Protein AF-A0A7C5Y4Y0-F1 (afdb_monomer)

Radius of gyration: 17.31 Å; Cα contacts (8 Å, |Δi|>4): 170; chains: 1; bounding box: 32×22×52 Å

Foldseek 3Di:
DFFPADFFDWFAFFDWGIFAPAAEDAQWDDDDRTITGRHTATWHADPRYIYGDHPDDWDDDDPPDDFDWDFDDDDPVDTDTHRRD

Nearest PDB structures (foldseek):
  5okz-assembly4_b  TM=8.715E-01  e=3.984E-06  Saccharomyces cerevisiae S288C
  4ifd-assembly1_H  TM=8.880E-01  e=5.442E-06  Saccharomyces cerevisiae S288C
  5jea-assembly1_H  TM=8.881E-01  e=5.792E-06  Saccharomyces cerevisiae S288C
  5okz-assembly3_R  TM=8.875E-01  e=1.224E-05  Saccharomyces cerevisiae S288C
  8qcf-assembly1_I  TM=8.552E-01  e=7.911E-06  Saccharomyces cerevisiae

Structure (mmCIF, N/CA/C/O backbone):
data_AF-A0A7C5Y4Y0-F1
#
_entry.id   AF-A0A7C5Y4Y0-F1
#
loop_
_atom_site.group_PDB
_atom_site.id
_atom_site.type_symbol
_atom_site.label_atom_id
_atom_site.label_alt_id
_atom_site.label_comp_id
_atom_site.label_asym_id
_atom_site.label_entity_id
_atom_site.label_seq_id
_atom_site.pdbx_PDB_ins_code
_atom_site.Cartn_x
_atom_site.Cartn_y
_atom_site.Cartn_z
_atom_site.occupancy
_atom_site.B_iso_or_equiv
_atom_site.auth_seq_id
_atom_site.auth_comp_id
_atom_site.auth_asym_id
_atom_site.auth_atom_id
_atom_site.pdbx_PDB_model_num
ATOM 1 N N . MET A 1 1 ? -16.917 6.081 23.471 1.00 51.03 1 MET A N 1
ATOM 2 C CA . MET A 1 1 ? -16.206 5.164 22.552 1.00 51.03 1 MET A CA 1
ATOM 3 C C . MET A 1 1 ? -15.336 6.043 21.673 1.00 51.03 1 MET A C 1
ATOM 5 O O . MET A 1 1 ? -15.882 6.960 21.071 1.00 51.03 1 MET A O 1
ATOM 9 N N . GLY A 1 2 ? -14.013 5.928 21.779 1.00 62.00 2 GLY A N 1
ATOM 10 C CA . GLY A 1 2 ? -13.087 6.992 21.381 1.00 62.00 2 GLY A CA 1
ATOM 11 C C . GLY A 1 2 ? -11.785 6.471 20.787 1.00 62.00 2 GLY A C 1
ATOM 12 O O . GLY A 1 2 ? -11.535 5.269 20.763 1.00 62.00 2 GLY A O 1
ATOM 13 N N . GLU A 1 3 ? -10.982 7.411 20.305 1.00 70.81 3 GLU A N 1
ATOM 14 C CA . GLU A 1 3 ? -9.608 7.206 19.844 1.00 70.81 3 GLU A CA 1
ATOM 15 C C . GLU A 1 3 ? -8.776 6.523 20.942 1.00 70.81 3 GLU A C 1
ATOM 17 O O . GLU A 1 3 ? -8.742 6.994 22.082 1.00 70.81 3 GLU A O 1
ATOM 22 N N . LYS A 1 4 ? -8.141 5.389 20.614 1.00 78.12 4 LYS A N 1
ATOM 23 C CA . LYS A 1 4 ? -7.247 4.667 21.537 1.00 78.12 4 LYS A CA 1
ATOM 24 C C . LYS A 1 4 ? -5.799 5.110 21.368 1.00 78.12 4 LYS A C 1
ATOM 26 O O . LYS A 1 4 ? -5.066 5.178 22.351 1.00 78.12 4 LYS A O 1
ATOM 31 N N . VAL A 1 5 ? -5.412 5.440 20.139 1.00 81.12 5 VAL A N 1
ATOM 32 C CA . VAL A 1 5 ? -4.063 5.876 19.774 1.00 81.12 5 VAL A CA 1
ATOM 33 C C . VAL A 1 5 ? -4.117 7.302 19.255 1.00 81.12 5 VAL A C 1
ATOM 35 O O . VAL A 1 5 ? -4.876 7.587 18.335 1.00 81.12 5 VAL A O 1
ATOM 38 N N . ARG A 1 6 ? -3.276 8.178 19.816 1.00 84.56 6 ARG A N 1
ATOM 39 C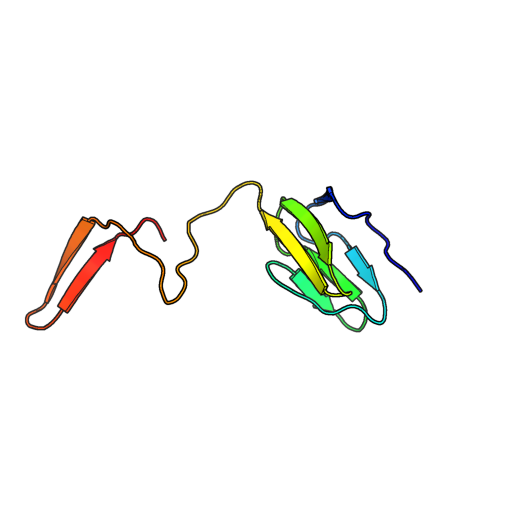 CA . ARG A 1 6 ? -3.205 9.583 19.405 1.00 84.56 6 ARG A CA 1
ATOM 40 C C . ARG A 1 6 ? -2.618 9.726 18.003 1.00 84.56 6 ARG A C 1
ATOM 42 O O . ARG A 1 6 ? -1.646 9.045 17.669 1.00 84.56 6 ARG A O 1
ATOM 49 N N . SER A 1 7 ? -3.123 10.677 17.226 1.00 84.62 7 SER A N 1
ATOM 50 C CA . SER A 1 7 ? -2.451 11.132 15.998 1.00 84.62 7 SER A CA 1
ATOM 51 C C . SER A 1 7 ? -0.962 11.454 16.244 1.00 84.62 7 SER A C 1
ATOM 53 O O . SER A 1 7 ? -0.608 12.031 17.275 1.00 84.62 7 SER A O 1
ATOM 55 N N . ARG A 1 8 ? -0.098 11.083 15.288 1.00 88.44 8 ARG A N 1
ATOM 56 C CA . ARG A 1 8 ? 1.382 11.095 15.320 1.00 88.44 8 ARG A CA 1
ATOM 57 C C . ARG A 1 8 ? 2.052 10.070 16.244 1.00 88.44 8 ARG A C 1
ATOM 59 O O . ARG A 1 8 ? 3.249 10.183 16.498 1.00 88.44 8 ARG A O 1
ATOM 66 N N . SER A 1 9 ? 1.323 9.064 16.722 1.00 93.31 9 SER A N 1
ATOM 67 C CA . SER A 1 9 ? 1.924 7.942 17.460 1.00 93.31 9 SER A CA 1
ATOM 68 C C . SER A 1 9 ? 2.499 6.897 16.506 1.00 93.31 9 SER A C 1
ATOM 70 O O . SER A 1 9 ? 1.926 6.656 15.444 1.00 93.31 9 SER A O 1
ATOM 72 N N . ILE A 1 10 ? 3.602 6.258 16.901 1.00 95.44 10 ILE A N 1
ATOM 73 C CA . ILE A 1 10 ? 4.128 5.074 16.211 1.00 95.44 10 ILE A CA 1
ATOM 74 C C . ILE A 1 10 ? 3.200 3.889 16.493 1.00 95.44 10 ILE A C 1
ATOM 76 O O . ILE A 1 10 ? 2.761 3.714 17.629 1.00 95.44 10 ILE A O 1
ATOM 80 N N . VAL A 1 11 ? 2.910 3.100 15.462 1.00 96.50 11 VAL A N 1
ATOM 81 C CA . VAL A 1 11 ? 2.045 1.917 15.518 1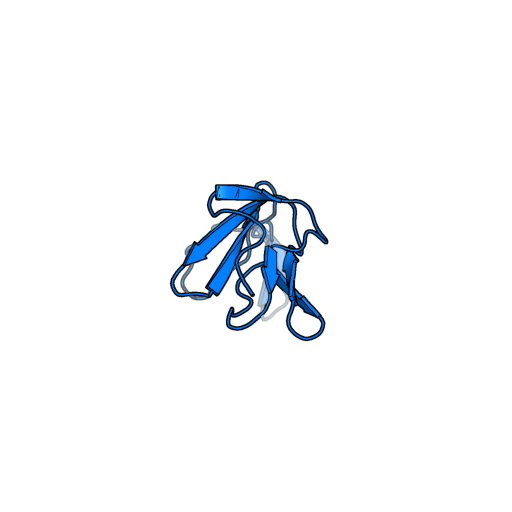.00 96.50 11 VAL A CA 1
ATOM 82 C C . VAL A 1 11 ? 2.677 0.737 14.788 1.00 96.50 11 VAL A C 1
ATOM 84 O O . VAL A 1 11 ? 3.477 0.917 13.866 1.00 96.50 11 VAL A O 1
ATOM 87 N N . PHE A 1 12 ? 2.272 -0.465 15.175 1.00 95.88 12 PHE A N 1
ATOM 88 C CA . PHE A 1 12 ? 2.643 -1.742 14.578 1.00 95.88 12 PHE A CA 1
ATOM 89 C C . PHE A 1 12 ? 1.444 -2.397 13.874 1.00 95.88 12 PHE A C 1
ATOM 91 O O . PHE A 1 12 ? 0.293 -2.084 14.191 1.00 95.88 12 PHE A O 1
ATOM 98 N N . PRO A 1 13 ? 1.679 -3.326 12.925 1.00 95.88 13 PRO A N 1
ATOM 99 C CA . PRO A 1 13 ? 0.606 -4.134 12.356 1.00 95.88 13 PRO A CA 1
ATOM 100 C C . PRO A 1 13 ? -0.186 -4.851 13.458 1.00 95.88 13 PRO A C 1
ATOM 102 O O . PRO A 1 13 ? 0.397 -5.516 14.312 1.00 95.88 13 PRO A O 1
ATOM 105 N N . GLY A 1 14 ? -1.511 -4.725 13.428 1.00 96.12 14 GLY A N 1
ATOM 106 C CA . GLY A 1 14 ? -2.415 -5.283 14.436 1.00 96.12 14 GLY A CA 1
ATOM 107 C C . GLY A 1 14 ? -2.747 -4.349 15.602 1.00 96.12 14 GLY A C 1
ATOM 108 O O . GLY A 1 14 ? -3.630 -4.681 16.392 1.00 96.12 14 GLY A O 1
ATOM 109 N N . ASP A 1 15 ? -2.126 -3.17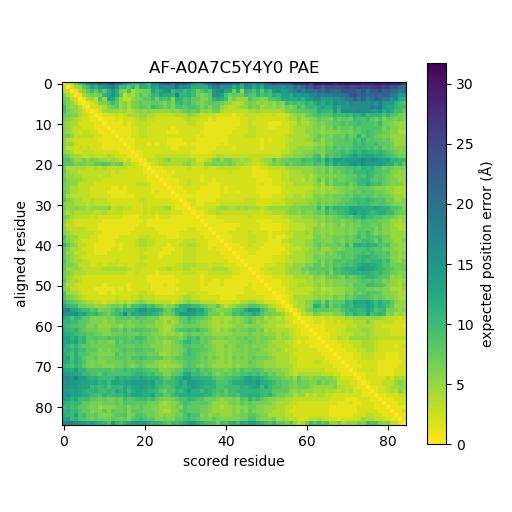1 15.709 1.00 96.88 15 ASP A N 1
ATOM 110 C CA . ASP A 1 15 ? -2.479 -2.210 16.758 1.00 96.88 15 ASP A CA 1
ATOM 111 C C . ASP A 1 15 ? -3.897 -1.664 16.563 1.00 96.88 15 ASP A C 1
ATOM 113 O O . ASP A 1 15 ? -4.256 -1.201 15.478 1.00 96.88 15 ASP A O 1
ATOM 117 N N . LEU A 1 16 ? -4.695 -1.669 17.636 1.00 96.56 16 LEU A N 1
ATOM 118 C CA . LEU A 1 16 ? -6.029 -1.067 17.670 1.00 96.56 16 LEU A CA 1
ATOM 119 C C . LEU A 1 16 ? -5.921 0.459 17.745 1.00 96.56 16 LEU A C 1
ATOM 121 O O . LEU A 1 16 ? -5.549 1.012 18.780 1.00 96.56 16 LEU A O 1
ATOM 125 N N . ILE A 1 17 ? -6.330 1.143 16.682 1.00 95.81 17 ILE A N 1
ATOM 126 C CA . ILE A 1 17 ? -6.175 2.596 16.559 1.00 95.81 17 ILE A CA 1
ATOM 127 C C . ILE A 1 17 ? -7.405 3.337 17.081 1.00 95.81 17 ILE A C 1
ATOM 129 O O . ILE A 1 17 ? -7.310 4.256 17.902 1.00 95.81 17 ILE A O 1
ATOM 133 N N . ALA A 1 18 ? -8.579 2.923 16.611 1.00 94.88 18 ALA A N 1
ATOM 134 C CA . ALA A 1 18 ? -9.838 3.579 16.919 1.00 94.88 18 ALA A CA 1
ATOM 135 C C . ALA A 1 18 ? -11.003 2.588 16.916 1.00 94.88 18 ALA A C 1
ATOM 137 O O . ALA A 1 18 ? -10.944 1.522 16.305 1.00 94.88 18 ALA A O 1
ATOM 138 N N . GLU A 1 19 ? -12.081 2.966 17.596 1.00 94.12 19 GLU A N 1
ATOM 139 C CA . GLU A 1 19 ? -13.315 2.193 17.670 1.00 94.12 19 GLU A CA 1
ATOM 140 C C . GLU A 1 19 ? -14.526 3.130 17.580 1.00 94.12 19 GLU A C 1
ATOM 142 O O . GLU A 1 19 ? -14.518 4.232 18.140 1.00 94.12 19 GLU A O 1
ATOM 147 N N . GLY A 1 20 ? -15.581 2.693 16.891 1.00 89.56 20 GLY A N 1
ATOM 148 C CA . GLY A 1 20 ? -16.809 3.464 16.716 1.00 89.56 20 GLY A CA 1
ATOM 149 C C . GLY A 1 20 ? -16.859 4.217 15.389 1.00 89.56 20 GLY A C 1
ATOM 150 O O . GLY A 1 20 ? -16.508 3.688 14.343 1.00 89.56 20 GLY A O 1
ATOM 151 N N . SER A 1 21 ? -17.326 5.467 15.421 1.00 89.31 21 SER A N 1
ATOM 152 C CA . SER A 1 21 ? -17.632 6.281 14.232 1.00 89.31 21 SER A CA 1
ATOM 153 C C . SER A 1 21 ? -16.397 6.840 13.505 1.00 89.31 21 SER A C 1
ATOM 155 O O . SER A 1 21 ? -16.353 8.026 13.171 1.00 89.31 21 SER A O 1
ATOM 157 N N . PHE A 1 22 ? -15.397 5.998 13.267 1.00 93.12 22 PHE A N 1
ATOM 158 C CA . PHE A 1 22 ? -14.229 6.280 12.441 1.00 93.12 22 PHE A CA 1
ATOM 159 C C . PHE A 1 22 ? -14.314 5.495 11.130 1.00 93.12 22 PHE A C 1
ATOM 161 O O . PHE A 1 22 ? -15.006 4.485 11.034 1.00 93.12 22 PHE A O 1
ATOM 168 N N . ARG A 1 23 ? -13.612 5.970 10.103 1.00 94.81 23 ARG A N 1
ATOM 169 C CA . ARG A 1 23 ? -13.475 5.277 8.819 1.00 94.81 23 ARG A CA 1
ATOM 170 C C . ARG A 1 23 ? -12.041 4.799 8.649 1.00 94.81 23 ARG A C 1
ATOM 172 O O . ARG A 1 23 ? -11.110 5.555 8.927 1.00 94.81 23 ARG A O 1
ATOM 179 N N . ALA A 1 24 ? -11.880 3.567 8.179 1.00 96.12 24 ALA A N 1
ATOM 180 C CA . ALA A 1 24 ? -10.584 3.043 7.776 1.00 96.12 24 ALA A CA 1
ATOM 181 C C . ALA A 1 24 ? -10.124 3.740 6.489 1.00 96.12 24 ALA A C 1
ATOM 183 O O . ALA A 1 24 ? -10.879 3.847 5.522 1.00 96.12 24 ALA A O 1
ATOM 184 N N . GLY A 1 25 ? -8.907 4.264 6.523 1.00 95.56 25 GLY A N 1
ATOM 185 C CA . GLY A 1 25 ? -8.206 4.859 5.398 1.00 95.56 25 GLY A CA 1
ATOM 186 C C . GLY A 1 25 ? -7.020 3.996 4.969 1.00 95.56 25 GLY A C 1
ATOM 187 O O . GLY A 1 25 ? -7.016 2.775 5.142 1.00 95.56 25 GLY A O 1
ATOM 188 N N . ALA A 1 26 ? -6.001 4.629 4.396 1.00 94.75 26 ALA A N 1
ATOM 189 C CA . ALA A 1 26 ? -4.829 3.935 3.883 1.00 94.75 26 ALA A CA 1
ATOM 190 C C . ALA A 1 26 ? -4.089 3.174 4.994 1.00 94.75 26 ALA A C 1
ATOM 192 O O . ALA A 1 26 ? -3.878 3.704 6.088 1.00 94.75 26 ALA A O 1
ATOM 193 N N . TYR A 1 27 ? -3.661 1.950 4.673 1.00 95.12 27 TYR A N 1
ATOM 194 C CA . TYR A 1 27 ? -2.882 1.080 5.559 1.00 95.12 27 TYR A CA 1
ATOM 195 C C . TYR A 1 27 ? -3.569 0.758 6.899 1.00 95.12 27 TYR A C 1
ATOM 197 O O . TYR A 1 27 ? -2.928 0.593 7.940 1.00 95.12 27 TYR A O 1
ATOM 205 N N . THR A 1 28 ? -4.897 0.668 6.863 1.00 96.69 28 THR A N 1
ATOM 206 C CA . THR A 1 28 ? -5.724 0.212 7.979 1.00 96.69 28 THR A CA 1
ATOM 207 C C . THR A 1 28 ? -6.721 -0.830 7.497 1.00 96.69 28 THR A C 1
ATOM 209 O O . THR A 1 28 ? -7.059 -0.878 6.315 1.00 96.69 28 THR A O 1
ATOM 212 N N . TYR A 1 29 ? -7.208 -1.658 8.414 1.00 96.69 29 TYR A N 1
ATOM 213 C CA . TYR A 1 29 ? -8.304 -2.587 8.158 1.00 96.69 29 TYR A CA 1
ATOM 214 C C . TYR A 1 29 ? -9.300 -2.566 9.315 1.00 96.69 29 TYR A C 1
ATOM 216 O O . TYR A 1 29 ? -9.007 -2.069 10.406 1.00 96.69 29 TYR A O 1
ATOM 224 N N . THR A 1 30 ? -10.501 -3.075 9.063 1.00 96.62 30 THR A N 1
ATOM 225 C CA . THR A 1 30 ? -11.590 -3.109 10.041 1.00 96.62 30 THR A CA 1
ATOM 226 C C . THR A 1 30 ? -11.903 -4.529 10.476 1.00 96.62 30 THR A C 1
ATOM 228 O O . THR A 1 30 ? -12.092 -5.392 9.622 1.00 96.62 30 THR A O 1
ATOM 231 N N . GLU A 1 31 ? -12.103 -4.736 11.776 1.00 95.81 31 GLU A N 1
ATOM 232 C CA . GLU A 1 31 ? -12.797 -5.918 12.297 1.00 95.81 31 GLU A CA 1
ATOM 233 C C . GLU A 1 31 ? -13.960 -5.466 13.185 1.00 95.81 31 GLU A C 1
ATOM 235 O O . GLU A 1 31 ? -13.778 -4.860 14.246 1.00 95.81 31 GLU A O 1
ATOM 240 N N . GLY A 1 32 ? -15.188 -5.713 12.727 1.00 93.50 32 GLY A N 1
ATOM 241 C CA . GLY A 1 32 ? -16.389 -5.191 13.373 1.00 93.50 32 GLY A CA 1
ATOM 242 C C . GLY A 1 32 ? -16.397 -3.660 13.390 1.00 93.50 32 GLY A C 1
ATOM 243 O O . GLY A 1 32 ? -16.401 -3.024 12.342 1.00 93.50 32 GLY A O 1
ATOM 244 N N . ASN A 1 33 ? -16.404 -3.069 14.588 1.00 93.50 33 ASN A N 1
ATOM 245 C CA . ASN A 1 33 ? -16.426 -1.613 14.784 1.00 93.50 33 ASN A CA 1
ATOM 246 C C . ASN A 1 33 ? -15.054 -1.032 15.178 1.00 93.50 33 ASN A C 1
ATOM 248 O O . ASN A 1 33 ? -14.974 0.074 15.717 1.00 93.50 33 ASN A O 1
ATOM 252 N N . LYS A 1 34 ? -13.984 -1.808 14.979 1.00 96.12 34 LYS A N 1
ATOM 253 C CA . LYS A 1 34 ? -12.608 -1.476 15.351 1.00 96.12 34 LYS A CA 1
ATOM 254 C C . LYS A 1 34 ? -11.749 -1.312 14.106 1.00 96.12 34 LYS A C 1
ATOM 256 O O . LYS A 1 34 ? -11.924 -2.043 13.134 1.00 96.12 34 LYS A O 1
ATOM 261 N N . ILE A 1 35 ? -10.817 -0.367 14.160 1.00 97.31 35 ILE A N 1
ATOM 262 C CA . ILE A 1 35 ? -9.841 -0.098 13.104 1.00 97.31 35 ILE A CA 1
ATOM 263 C C . ILE A 1 35 ? -8.455 -0.446 13.622 1.00 97.31 35 ILE A C 1
ATOM 265 O O . ILE A 1 35 ? -8.040 0.052 14.672 1.00 97.31 35 ILE A O 1
ATOM 269 N N . PHE A 1 36 ? -7.738 -1.245 12.844 1.00 97.25 36 PHE A N 1
ATOM 270 C CA . PHE A 1 36 ? -6.396 -1.710 13.146 1.00 97.25 36 PHE A CA 1
ATOM 271 C C . PHE A 1 36 ? -5.401 -1.221 12.100 1.00 97.25 36 PHE A C 1
ATOM 273 O O . PHE A 1 36 ? -5.757 -1.005 10.938 1.00 97.25 36 PHE A O 1
ATOM 280 N N . SER A 1 37 ? -4.145 -1.059 12.505 1.00 96.75 37 SER A N 1
ATOM 281 C CA . SER A 1 37 ? -3.056 -0.800 11.565 1.00 96.75 37 SER A CA 1
ATOM 282 C C . SER A 1 37 ? -2.706 -2.063 10.777 1.00 96.75 37 SER A C 1
ATOM 284 O O . SER A 1 37 ? -2.583 -3.138 11.363 1.00 96.75 37 SER A O 1
ATOM 286 N N . SER A 1 38 ? -2.483 -1.949 9.465 1.00 95.38 38 SER A N 1
ATOM 287 C CA . SER A 1 38 ? -1.948 -3.054 8.653 1.00 95.38 38 SER A CA 1
ATOM 288 C C . SER A 1 38 ? -0.426 -3.003 8.491 1.00 95.38 38 SER A C 1
ATOM 290 O O . SER A 1 38 ? 0.153 -3.932 7.934 1.00 95.38 38 SER A O 1
ATOM 292 N N . VAL A 1 39 ? 0.227 -1.921 8.930 1.00 94.75 39 VAL A N 1
ATOM 293 C CA . VAL A 1 39 ? 1.662 -1.668 8.706 1.00 94.75 39 VAL A CA 1
ATOM 294 C C . VAL A 1 39 ? 2.343 -1.068 9.939 1.00 94.75 39 VAL A C 1
ATOM 296 O O . VAL A 1 39 ? 1.697 -0.614 10.881 1.00 94.75 39 VAL A O 1
ATOM 299 N N . PHE A 1 40 ? 3.674 -1.042 9.930 1.00 94.50 40 PHE A N 1
ATOM 300 C CA . PHE A 1 40 ? 4.452 -0.244 10.874 1.00 94.50 40 PHE A CA 1
ATOM 301 C C . PHE A 1 40 ? 4.543 1.208 10.382 1.00 94.50 40 PHE A C 1
ATOM 303 O O . PHE A 1 40 ? 4.954 1.454 9.244 1.00 94.50 40 PHE A O 1
ATOM 310 N N . GLY A 1 41 ? 4.167 2.180 11.214 1.00 95.06 41 GLY A N 1
ATOM 311 C CA . GLY A 1 41 ? 4.147 3.572 10.771 1.00 95.06 41 GLY A CA 1
ATOM 312 C C . GLY A 1 41 ? 3.670 4.590 11.799 1.00 95.06 41 GLY A C 1
ATOM 313 O O . GLY A 1 41 ? 3.557 4.297 12.984 1.00 95.06 41 GLY A O 1
ATOM 314 N N . LEU A 1 42 ? 3.391 5.803 11.328 1.00 95.88 42 LEU A N 1
ATOM 315 C CA . LEU A 1 42 ? 2.804 6.886 12.114 1.00 95.88 42 LEU A CA 1
ATOM 316 C C . LEU A 1 42 ? 1.296 6.951 11.892 1.00 95.88 42 LEU A C 1
ATOM 318 O O . LEU A 1 42 ? 0.832 7.070 10.761 1.00 95.88 42 LEU A O 1
ATOM 322 N N . CYS A 1 43 ? 0.529 6.935 12.974 1.00 95.94 43 CYS A N 1
ATOM 323 C CA . CYS A 1 43 ? -0.912 7.142 12.929 1.00 95.94 43 CYS A CA 1
ATOM 324 C C . CYS A 1 43 ? -1.248 8.582 12.511 1.00 95.94 43 CYS A C 1
ATOM 326 O O . CYS A 1 43 ? -0.754 9.540 13.107 1.00 95.94 43 CYS A O 1
ATOM 328 N N . GLU A 1 44 ? -2.131 8.746 11.532 1.00 95.56 44 GLU A N 1
ATOM 329 C CA . GLU A 1 44 ? -2.703 10.025 1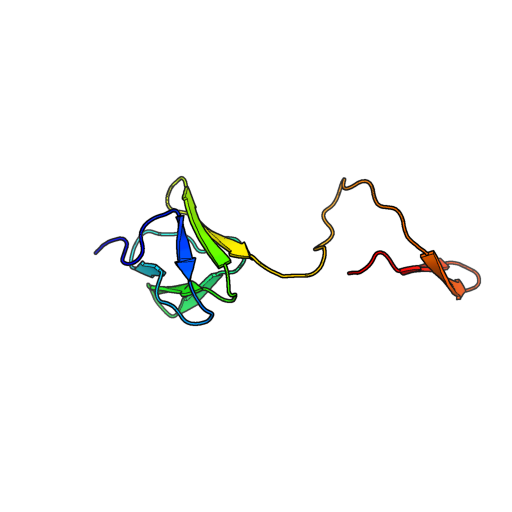1.123 1.00 95.56 44 GLU A CA 1
ATOM 330 C C . GLU A 1 44 ? -4.233 9.941 11.151 1.00 95.56 44 GLU A C 1
ATOM 332 O O . GLU A 1 44 ? -4.855 9.213 10.377 1.00 95.56 44 GLU A O 1
ATOM 337 N N . ILE A 1 45 ? -4.860 10.732 12.022 1.00 94.12 45 ILE A N 1
ATOM 338 C CA . ILE A 1 45 ? -6.321 10.823 12.105 1.00 94.12 45 ILE A CA 1
ATOM 339 C C . ILE A 1 45 ? -6.761 12.200 11.618 1.00 94.12 45 ILE A C 1
ATOM 341 O O . ILE A 1 45 ? -6.438 13.221 12.228 1.00 94.12 45 ILE A O 1
ATOM 345 N N . LYS A 1 46 ? -7.526 12.233 10.522 1.00 93.06 46 LYS A N 1
ATOM 346 C CA . LYS A 1 46 ? -8.037 13.468 9.908 1.00 93.06 46 LYS A CA 1
ATOM 347 C C . LYS A 1 46 ? -9.490 13.286 9.494 1.00 93.06 46 LYS A C 1
ATOM 349 O O . LYS A 1 46 ? -9.825 12.322 8.819 1.00 93.06 46 LYS A O 1
ATOM 354 N N . ASN A 1 47 ? -10.374 14.205 9.892 1.00 93.06 47 ASN A N 1
ATOM 355 C CA . ASN A 1 47 ? -11.812 14.146 9.578 1.00 93.06 47 ASN A CA 1
ATOM 356 C C . ASN A 1 47 ? -12.461 12.781 9.900 1.00 93.06 47 ASN A C 1
ATOM 358 O O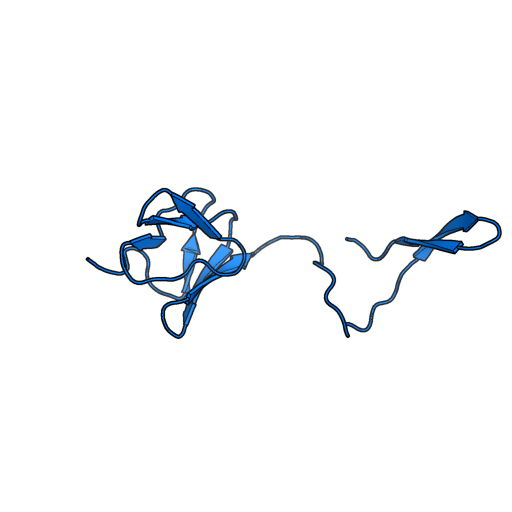 . ASN A 1 47 ? -13.287 12.287 9.135 1.00 93.06 47 ASN A O 1
ATOM 362 N N . ARG A 1 48 ? -12.072 12.162 11.028 1.00 92.06 48 ARG A N 1
ATOM 363 C CA . ARG A 1 48 ? -12.483 10.804 11.452 1.00 92.06 48 ARG A CA 1
ATOM 364 C C . ARG A 1 48 ? -12.056 9.664 10.517 1.00 92.06 48 ARG A C 1
ATOM 366 O O . ARG A 1 48 ? -12.540 8.546 10.672 1.00 92.06 48 ARG A O 1
ATOM 373 N N . VAL A 1 49 ? -11.147 9.916 9.583 1.00 95.75 49 VAL A N 1
ATOM 374 C CA . VAL A 1 49 ? -10.480 8.882 8.791 1.00 95.75 49 VAL A CA 1
ATOM 375 C C . VAL A 1 49 ? -9.142 8.569 9.444 1.00 95.75 49 VAL A C 1
ATOM 377 O O . VAL A 1 49 ? -8.372 9.486 9.735 1.00 95.75 49 VAL A O 1
ATOM 380 N N . VAL A 1 50 ? -8.895 7.288 9.691 1.00 96.25 50 VAL A N 1
ATOM 381 C CA . VAL A 1 50 ? -7.640 6.783 10.247 1.00 96.25 50 VAL A CA 1
ATOM 382 C C . VAL A 1 50 ? -6.765 6.307 9.097 1.00 96.25 50 VAL A C 1
ATOM 384 O O . VAL A 1 50 ? -7.157 5.409 8.361 1.00 96.25 50 VAL A O 1
ATOM 387 N N . ASN A 1 51 ? -5.586 6.893 8.949 1.00 96.25 51 ASN A N 1
ATOM 388 C CA . ASN A 1 51 ? -4.56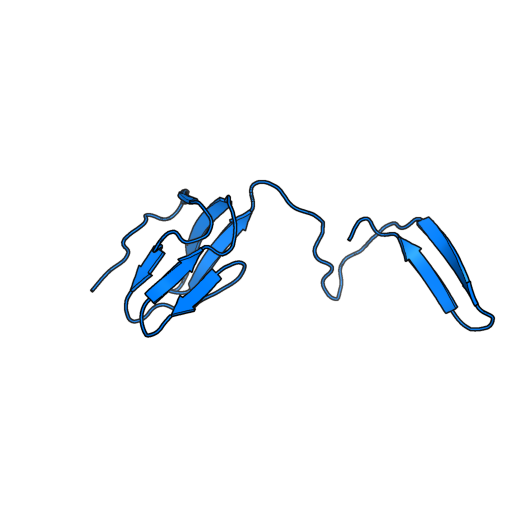0 6.456 8.012 1.00 96.25 51 ASN A CA 1
ATOM 389 C C . ASN A 1 51 ? -3.284 6.143 8.786 1.00 96.25 51 ASN A C 1
ATOM 391 O O . ASN A 1 51 ? -3.049 6.716 9.850 1.00 96.25 51 ASN A O 1
ATOM 395 N N . ILE A 1 52 ? -2.433 5.292 8.227 1.00 96.12 52 ILE A N 1
ATOM 396 C CA . ILE A 1 52 ? -1.064 5.125 8.712 1.00 96.12 52 ILE A CA 1
ATOM 397 C C . ILE A 1 52 ? -0.105 5.636 7.641 1.00 96.12 52 ILE A C 1
ATOM 399 O O . ILE A 1 52 ? -0.254 5.322 6.465 1.00 96.12 52 ILE A O 1
ATOM 403 N N . ILE A 1 53 ? 0.883 6.430 8.039 1.00 94.25 53 ILE A N 1
ATOM 404 C CA . ILE A 1 53 ? 2.015 6.802 7.193 1.00 94.25 53 ILE A CA 1
ATOM 405 C C . ILE A 1 53 ? 3.103 5.751 7.446 1.00 94.25 53 ILE A C 1
ATOM 407 O O . ILE A 1 53 ? 3.707 5.777 8.523 1.00 94.25 53 ILE A O 1
ATOM 411 N N . PRO A 1 54 ? 3.340 4.799 6.527 1.00 93.38 54 PRO A N 1
ATOM 412 C CA . PRO A 1 54 ? 4.356 3.774 6.730 1.00 93.38 54 PRO A CA 1
ATOM 413 C C . PRO A 1 54 ? 5.741 4.418 6.839 1.00 93.38 54 PRO A C 1
ATOM 415 O O . PRO A 1 54 ? 6.087 5.300 6.055 1.00 93.38 54 PRO A O 1
ATOM 418 N N . LEU A 1 55 ? 6.539 3.981 7.815 1.00 90.31 55 LEU A N 1
ATOM 419 C CA . LEU A 1 55 ? 7.917 4.471 7.991 1.00 90.31 55 LEU A CA 1
ATOM 420 C C . LEU A 1 55 ? 8.920 3.755 7.073 1.00 90.31 55 LEU A C 1
ATOM 422 O O . LEU A 1 55 ? 10.050 4.207 6.914 1.00 90.31 55 LEU A O 1
ATOM 426 N N . GLN A 1 56 ? 8.499 2.647 6.469 1.00 82.00 56 GLN A N 1
ATOM 427 C CA . GLN A 1 56 ? 9.250 1.879 5.489 1.00 82.00 56 GLN A CA 1
ATOM 428 C C . GLN A 1 56 ? 8.262 1.269 4.490 1.00 82.00 56 GLN A C 1
ATOM 430 O O . GLN A 1 56 ? 7.169 0.854 4.877 1.00 82.00 56 GLN A O 1
ATOM 435 N N . GLY A 1 57 ? 8.635 1.204 3.215 1.00 76.25 57 GLY A N 1
ATOM 436 C CA . GLY A 1 57 ? 7.802 0.609 2.174 1.00 76.25 57 GLY A CA 1
ATOM 437 C C . GLY A 1 57 ? 8.284 0.961 0.774 1.00 76.25 57 GLY A C 1
ATOM 438 O O . GLY A 1 57 ? 9.161 1.807 0.604 1.00 76.25 57 GLY A O 1
ATOM 439 N N . PHE A 1 58 ? 7.702 0.287 -0.211 1.00 78.81 58 PHE A N 1
ATOM 440 C CA . PHE A 1 58 ? 7.919 0.563 -1.627 1.00 78.81 58 PHE A CA 1
ATOM 441 C C . PHE A 1 58 ? 6.994 1.682 -2.104 1.00 78.81 58 PHE A C 1
ATOM 443 O O . PHE A 1 58 ? 6.025 2.051 -1.432 1.00 78.81 58 PHE A O 1
ATOM 450 N N . TYR A 1 59 ? 7.307 2.230 -3.272 1.00 86.81 59 TYR A N 1
ATOM 451 C CA . TYR A 1 59 ? 6.423 3.166 -3.943 1.00 86.81 59 TYR A CA 1
ATOM 452 C C . TYR A 1 59 ? 5.116 2.452 -4.329 1.00 86.81 59 TYR A C 1
ATOM 454 O O . TYR A 1 59 ? 5.156 1.355 -4.868 1.00 86.81 59 TYR A O 1
ATOM 462 N N . ILE A 1 60 ? 3.959 3.053 -4.024 1.00 87.81 60 ILE A N 1
ATOM 463 C CA . ILE A 1 60 ? 2.647 2.542 -4.454 1.00 87.81 60 ILE A CA 1
ATOM 464 C C . ILE A 1 60 ? 2.120 3.475 -5.547 1.00 87.81 60 ILE A C 1
ATOM 466 O O . ILE A 1 60 ? 1.689 4.586 -5.211 1.00 87.81 60 ILE A O 1
ATOM 470 N N . PRO A 1 61 ? 2.138 3.058 -6.825 1.00 91.31 61 PRO A N 1
ATOM 471 C CA . PRO A 1 61 ? 1.830 3.930 -7.946 1.00 91.31 61 PRO A CA 1
ATOM 472 C C . PRO A 1 61 ? 0.391 4.429 -7.918 1.00 91.31 61 PRO A C 1
ATOM 474 O O . PRO A 1 61 ? -0.554 3.668 -7.688 1.00 91.31 61 PRO A O 1
ATOM 477 N N . ARG A 1 62 ? 0.217 5.727 -8.182 1.00 92.81 62 ARG A N 1
ATOM 478 C CA . ARG A 1 62 ? -1.092 6.366 -8.331 1.00 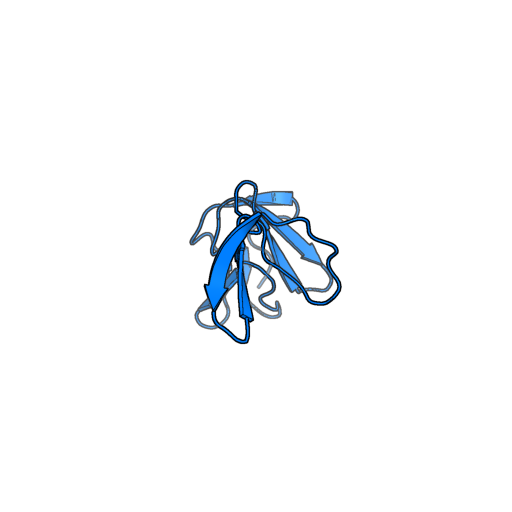92.81 62 ARG A CA 1
ATOM 479 C C . ARG A 1 62 ? -1.220 7.014 -9.700 1.00 92.81 62 ARG A C 1
ATOM 481 O O . ARG A 1 62 ? -0.252 7.461 -10.308 1.00 92.81 62 ARG A O 1
ATOM 488 N N . VAL A 1 63 ? -2.456 7.068 -10.190 1.00 95.25 63 VAL A N 1
ATOM 489 C CA . VAL A 1 63 ? -2.771 7.740 -11.454 1.00 95.25 63 VAL A CA 1
ATOM 490 C C . VAL A 1 63 ? -2.349 9.207 -11.366 1.00 95.25 63 VAL A C 1
ATOM 492 O O . VAL A 1 63 ? -2.778 9.919 -10.459 1.00 95.25 63 VAL A O 1
ATOM 495 N N . GLY A 1 64 ? -1.543 9.647 -12.334 1.00 95.88 64 GLY A N 1
ATOM 496 C CA . GLY A 1 64 ? -1.025 11.015 -12.416 1.00 95.88 64 GLY A CA 1
ATOM 497 C C . GLY A 1 64 ? 0.379 11.206 -11.838 1.00 95.88 64 GLY A C 1
ATOM 498 O O . GLY A 1 64 ? 0.931 12.295 -11.984 1.00 95.88 64 GLY A O 1
ATOM 499 N N . ASP A 1 65 ? 0.975 10.181 -11.227 1.00 96.06 65 ASP A N 1
ATOM 500 C CA . ASP A 1 65 ? 2.359 10.261 -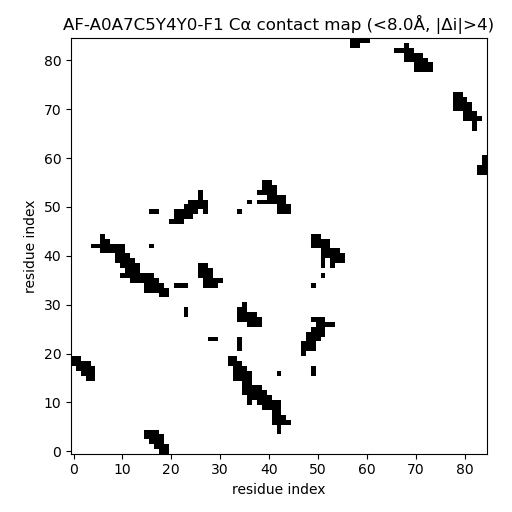10.772 1.00 96.06 65 ASP A CA 1
ATOM 501 C C . ASP A 1 65 ? 3.333 10.278 -11.963 1.00 96.06 65 ASP A C 1
ATOM 503 O O . ASP A 1 65 ? 3.206 9.500 -12.912 1.00 96.06 65 ASP A O 1
ATOM 507 N N . ASN A 1 66 ? 4.339 11.153 -11.896 1.00 96.38 66 ASN A N 1
ATOM 508 C CA . ASN A 1 66 ? 5.468 11.139 -12.824 1.00 96.38 66 ASN A CA 1
ATOM 509 C C . ASN A 1 66 ? 6.546 10.199 -12.277 1.00 96.38 66 ASN A C 1
ATOM 511 O O . ASN A 1 66 ? 7.079 10.444 -11.194 1.00 96.38 66 ASN A O 1
ATOM 515 N N . VAL A 1 67 ? 6.882 9.152 -13.032 1.00 96.38 67 VAL A N 1
ATOM 516 C CA . VAL A 1 67 ? 7.833 8.110 -12.616 1.00 96.38 67 VAL A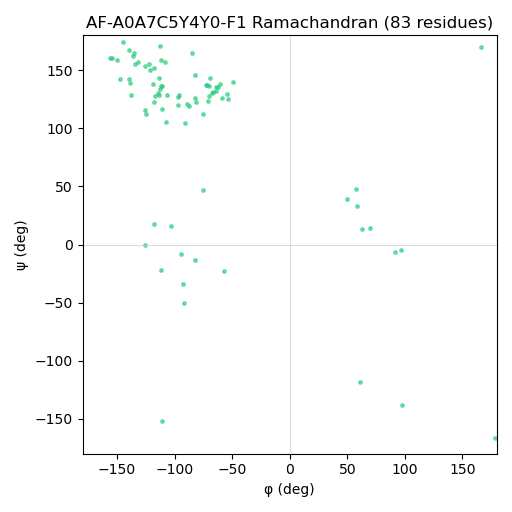 CA 1
ATOM 517 C C . VAL A 1 67 ? 8.948 7.927 -13.640 1.00 96.38 67 VAL A C 1
ATOM 519 O O . VAL A 1 67 ? 8.770 8.190 -14.829 1.00 96.38 67 VAL A O 1
ATOM 522 N N . ILE A 1 68 ? 10.101 7.454 -13.171 1.00 96.31 68 ILE A N 1
ATOM 523 C CA . ILE A 1 68 ? 11.215 7.000 -14.008 1.00 96.31 68 ILE A CA 1
ATOM 524 C C . ILE A 1 68 ? 11.362 5.504 -13.754 1.00 96.31 68 ILE A C 1
ATOM 526 O O . ILE A 1 68 ? 11.399 5.086 -12.599 1.00 96.31 68 ILE A O 1
ATOM 530 N N . GLY A 1 69 ? 11.437 4.715 -14.822 1.00 95.69 69 GLY A N 1
ATOM 531 C CA . GLY A 1 69 ? 11.566 3.266 -14.733 1.00 95.69 69 GLY A CA 1
ATOM 532 C C . GLY A 1 69 ? 12.603 2.701 -15.692 1.00 95.69 69 GLY A C 1
ATOM 533 O O . GLY A 1 69 ? 13.041 3.373 -16.629 1.00 95.69 69 GLY A O 1
ATOM 534 N N . VAL A 1 70 ? 12.991 1.455 -15.444 1.00 97.88 70 VAL A N 1
ATOM 535 C CA . VAL A 1 70 ? 13.950 0.691 -16.245 1.00 97.88 70 VAL A CA 1
ATOM 536 C C . VAL A 1 70 ? 13.188 -0.357 -17.048 1.00 97.88 70 VAL A C 1
ATOM 538 O O . VAL A 1 70 ? 12.388 -1.105 -16.496 1.00 97.88 70 VAL A O 1
ATOM 541 N N . ILE A 1 71 ? 13.416 -0.425 -18.360 1.00 97.25 71 ILE A N 1
ATOM 542 C CA . ILE A 1 71 ? 12.824 -1.482 -19.191 1.00 97.25 71 ILE A CA 1
ATOM 543 C C . ILE A 1 71 ? 13.515 -2.801 -18.843 1.00 97.25 71 ILE A C 1
ATOM 545 O O . ILE A 1 71 ? 14.738 -2.895 -18.952 1.00 97.25 71 ILE A O 1
ATOM 549 N N . ILE A 1 72 ? 12.733 -3.802 -18.442 1.00 97.88 72 ILE A N 1
ATOM 550 C CA . ILE A 1 72 ? 13.246 -5.126 -18.061 1.00 97.88 72 ILE A CA 1
ATOM 551 C C . ILE A 1 72 ? 12.853 -6.227 -19.045 1.00 97.88 72 ILE A C 1
ATOM 553 O O . ILE A 1 72 ? 13.535 -7.245 -19.103 1.00 97.88 72 ILE A O 1
ATOM 557 N N . ASP A 1 73 ? 11.793 -6.022 -19.832 1.00 97.50 73 ASP A N 1
ATOM 558 C CA . ASP A 1 73 ? 11.382 -6.953 -20.885 1.00 97.50 73 ASP A CA 1
ATOM 559 C C . ASP A 1 73 ? 10.554 -6.244 -21.971 1.00 97.50 73 ASP A C 1
ATOM 561 O O . ASP A 1 73 ? 9.989 -5.163 -21.751 1.00 97.50 73 ASP A O 1
ATOM 565 N N . ASN A 1 74 ? 10.456 -6.859 -23.150 1.00 96.44 74 ASN A N 1
ATOM 566 C CA . ASN A 1 74 ? 9.664 -6.361 -24.265 1.00 96.44 74 ASN A CA 1
ATOM 567 C C . ASN A 1 74 ? 8.897 -7.467 -24.999 1.00 96.44 74 ASN A C 1
ATOM 569 O O . ASN A 1 74 ? 9.420 -8.525 -25.329 1.00 96.44 74 ASN A O 1
ATOM 573 N N . SER A 1 75 ? 7.658 -7.151 -25.365 1.00 95.00 75 SER A N 1
ATOM 574 C CA . SER A 1 75 ? 6.841 -7.925 -26.296 1.00 95.00 75 SER A CA 1
ATOM 575 C C . SER A 1 75 ? 6.608 -7.119 -27.587 1.00 95.00 75 SER A C 1
ATOM 577 O O . SER A 1 75 ? 6.925 -5.927 -27.632 1.00 95.00 75 SER A O 1
ATOM 579 N N . PRO A 1 76 ? 6.036 -7.711 -28.652 1.00 97.00 76 PRO A N 1
ATOM 580 C CA . PRO A 1 76 ? 5.719 -6.974 -29.878 1.00 97.00 76 PRO A CA 1
ATOM 581 C C . PRO A 1 76 ? 4.795 -5.758 -29.681 1.00 97.00 76 PRO A C 1
ATOM 583 O O . PRO A 1 76 ? 4.791 -4.866 -30.524 1.00 97.00 76 PRO A O 1
ATOM 586 N N . THR A 1 77 ? 4.007 -5.713 -28.599 1.00 97.25 77 THR A N 1
ATOM 587 C CA . THR A 1 77 ? 3.006 -4.655 -28.354 1.00 97.25 77 THR A CA 1
ATOM 588 C C . THR A 1 77 ? 3.152 -3.948 -27.006 1.00 97.25 77 THR A C 1
ATOM 590 O O . THR A 1 77 ? 2.344 -3.076 -26.697 1.00 97.25 77 THR A O 1
ATOM 593 N N . SER A 1 78 ? 4.124 -4.320 -26.170 1.00 97.00 78 SER A N 1
ATOM 594 C CA . SER A 1 78 ? 4.275 -3.746 -24.828 1.00 97.00 78 SER A CA 1
ATOM 595 C C . SER A 1 78 ? 5.703 -3.822 -24.301 1.00 97.00 78 SER A C 1
ATOM 597 O O . SER A 1 78 ? 6.507 -4.643 -24.740 1.00 97.00 78 SER A O 1
ATOM 599 N N . TRP A 1 79 ? 5.990 -2.990 -23.303 1.00 96.94 79 TRP A N 1
ATOM 600 C CA . TRP A 1 79 ? 7.203 -3.066 -22.497 1.00 96.94 79 TRP A CA 1
ATOM 601 C C . TRP A 1 79 ? 6.843 -3.313 -21.043 1.00 96.94 79 TRP A C 1
ATOM 603 O O . TRP A 1 79 ? 5.903 -2.708 -20.523 1.00 96.94 79 TRP A O 1
ATOM 613 N N . GLN A 1 80 ? 7.603 -4.192 -20.398 1.00 97.00 80 GLN A N 1
ATOM 614 C CA . GLN A 1 80 ? 7.581 -4.328 -18.954 1.00 97.00 80 GLN A CA 1
ATOM 615 C C . GLN A 1 80 ? 8.622 -3.371 -18.379 1.00 97.00 80 GLN A C 1
ATOM 617 O O . GLN A 1 80 ? 9.807 -3.438 -18.714 1.00 97.00 80 GLN A O 1
ATOM 622 N N . VAL A 1 81 ? 8.156 -2.452 -17.538 1.00 97.06 81 VAL A N 1
ATOM 623 C CA . VAL A 1 81 ? 8.973 -1.389 -16.954 1.00 97.06 81 VAL A CA 1
ATOM 624 C C . VAL A 1 81 ? 8.984 -1.566 -15.444 1.00 97.06 81 VAL A C 1
ATOM 626 O O . VAL A 1 81 ? 7.926 -1.581 -14.818 1.00 97.06 81 VAL A O 1
ATOM 629 N N . ASP A 1 82 ? 10.175 -1.694 -14.874 1.00 95.62 82 ASP A N 1
ATOM 630 C CA . ASP A 1 82 ? 10.397 -1.674 -13.434 1.00 95.62 82 ASP A CA 1
ATOM 631 C C . ASP A 1 82 ? 10.432 -0.223 -12.936 1.00 95.62 82 ASP A C 1
ATOM 633 O O . ASP A 1 82 ? 11.231 0.587 -13.410 1.00 95.62 82 ASP A O 1
ATOM 637 N N . ILE A 1 83 ? 9.556 0.105 -11.986 1.00 95.94 83 ILE A N 1
ATOM 638 C CA . ILE A 1 83 ? 9.459 1.418 -11.327 1.00 95.94 83 ILE A CA 1
ATOM 639 C C . ILE A 1 83 ? 9.728 1.323 -9.816 1.00 95.94 83 ILE A C 1
ATOM 641 O O . ILE A 1 83 ? 9.365 2.234 -9.071 1.00 95.94 83 ILE A O 1
ATOM 645 N N . ASN A 1 84 ? 10.347 0.227 -9.361 1.00 91.56 84 ASN A N 1
ATOM 646 C CA . ASN A 1 84 ? 10.574 -0.089 -7.950 1.00 91.56 84 ASN A CA 1
ATOM 647 C C . ASN A 1 84 ? 9.264 -0.157 -7.132 1.00 91.56 84 ASN A C 1
ATOM 649 O O . ASN A 1 84 ? 9.138 0.457 -6.065 1.00 91.56 84 ASN A O 1
ATOM 653 N N . SER A 1 85 ? 8.280 -0.881 -7.680 1.00 85.25 85 SER A N 1
ATOM 654 C CA . SER A 1 85 ? 6.949 -1.126 -7.107 1.00 85.25 85 SER A CA 1
ATOM 655 C C . SER A 1 85 ? 6.501 -2.567 -7.311 1.00 85.25 85 SER A C 1
ATOM 657 O O . SER A 1 85 ? 6.997 -3.222 -8.251 1.00 85.25 85 SER A O 1
#

pLDDT: mean 92.5, std 7.72, range [51.03, 97.88]

Sequence (85 aa):
MGEKVRSRSIVFPGDLIAEGSFRAGAYTYTEGNKIFSSVFGLCEIKNRVVNIIPLQGFYIPRVGDNVIGVIIDNSPTSWQVDINS

Mean predicted aligned error: 5.63 Å

Solvent-accessible surface area (backbone atoms only — not comparable to full-atom values): 5119 Å² total; per-residue (Å²): 129,55,76,70,51,61,68,72,35,81,45,43,60,71,38,69,38,36,38,53,96,59,42,74,37,55,54,36,43,71,60,91,61,33,29,25,29,64,41,50,22,32,32,42,68,55,97,53,29,37,29,43,49,61,78,68,83,70,60,79,91,57,92,87,66,89,82,76,64,46,80,76,47,76,57,100,88,49,70,45,65,48,63,70,105

Secondary structure (DSSP, 8-state):
---SS-TT-EE-TT-EEEESS-EE-TTEEEETTEEEESSSEEEEEETTEEEEEESS------TT-----EEEEE-SS-EEEE---